Protein AF-A0A238Y4I7-F1 (afdb_monomer)

Secondary structure (DSSP, 8-state):
------PPPHHHHHHHHHHHHHHHHHHHHHHHHHHHHHHHHHHHHHHHHHHHHHHHHHHTTPPPBSSTTSTTB----S-SSSTT--EEEEEETTTEEEEEE-SS-TTTTTT-EEEEEE-TTS-EEEEEES--GGGS-GGG-

Mean predicted aligned error: 7.33 Å

Nearest PDB structures (foldseek):
  8tum-assembly1_e  TM=6.462E-01  e=1.215E-05  Pseudomonas aeruginosa PAO1
  6bbk-assembly1_A  TM=7.641E-01  e=7.584E-05  Pseudomonas aeruginosa
  8v7p-assembly1_A  TM=7.921E-01  e=5.687E-04  Pseudomonas aeruginosa
  6jqv-assembly1_A  TM=4.840E-01  e=3.520E+00  Arabidopsis thaliana

pLDDT: mean 87.77, std 10.64, range [49.66, 95.81]

InterPro doma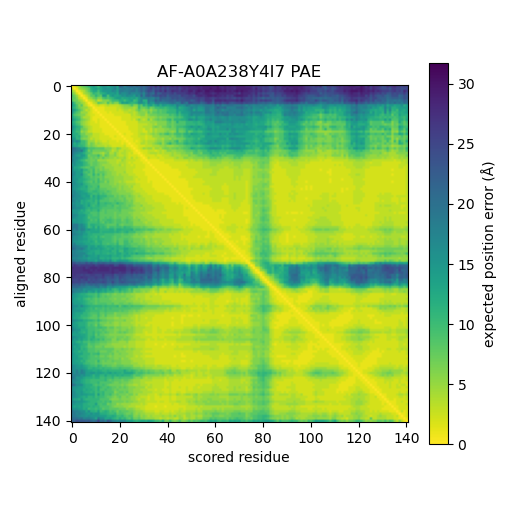ins:
  IPR001082 Fimbrial protein pilin [PF00114] (36-140)
  IPR012902 Prokaryotic N-terminal methylation site [PF07963] (3-27)
  IPR012902 Prokaryotic N-terminal methylation site [TIGR02532] (5-27)
  IPR045584 Pilin-like [SSF54523] (8-140)

Structure (mmCIF, N/CA/C/O backbone):
data_AF-A0A238Y4I7-F1
#
_entry.id   AF-A0A238Y4I7-F1
#
loop_
_atom_site.group_PDB
_atom_site.id
_atom_site.type_symbol
_atom_site.label_atom_id
_atom_site.label_alt_id
_atom_site.label_comp_id
_atom_site.label_asym_id
_atom_site.label_entity_id
_atom_site.label_seq_id
_atom_site.pdbx_PDB_ins_code
_atom_site.Cartn_x
_atom_site.Cartn_y
_atom_site.Cartn_z
_atom_site.occupancy
_atom_site.B_iso_or_equiv
_atom_site.auth_seq_id
_atom_site.auth_comp_id
_atom_site.auth_asym_id
_atom_site.auth_atom_id
_atom_site.pdbx_PDB_model_num
ATOM 1 N N . MET A 1 1 ? 29.068 38.374 -40.631 1.00 53.75 1 MET A N 1
ATOM 2 C CA . MET A 1 1 ? 29.728 37.108 -40.244 1.00 53.75 1 MET A CA 1
ATOM 3 C C . MET A 1 1 ? 28.682 36.003 -40.266 1.00 53.75 1 MET A C 1
ATOM 5 O O . MET A 1 1 ? 27.806 36.005 -39.411 1.00 53.75 1 MET A O 1
ATOM 9 N N . GLN A 1 2 ? 28.697 35.129 -41.277 1.00 63.28 2 GLN A N 1
ATOM 10 C CA . GLN A 1 2 ? 27.820 33.952 -41.301 1.00 63.28 2 GLN A CA 1
ATOM 11 C C . GLN A 1 2 ? 28.376 32.914 -40.321 1.00 63.28 2 GLN A C 1
ATOM 13 O O . GLN A 1 2 ? 29.525 32.498 -40.453 1.00 63.28 2 GLN A O 1
ATOM 18 N N . LYS A 1 3 ? 27.582 32.520 -39.321 1.00 66.38 3 LYS A N 1
ATOM 19 C CA . LYS A 1 3 ? 27.901 31.362 -38.482 1.00 66.38 3 LYS A CA 1
ATOM 20 C C . LYS A 1 3 ? 27.763 30.112 -39.348 1.00 66.38 3 LYS A C 1
ATOM 22 O O . LYS A 1 3 ? 26.664 29.808 -39.803 1.00 66.38 3 LYS A O 1
ATOM 27 N N . VAL A 1 4 ? 28.867 29.411 -39.580 1.00 69.31 4 VAL A N 1
ATOM 28 C CA . VAL A 1 4 ? 28.846 28.074 -40.178 1.00 69.31 4 VAL A CA 1
ATOM 29 C C . VAL A 1 4 ? 28.210 27.143 -39.145 1.00 69.31 4 VAL A C 1
ATOM 31 O O . VAL A 1 4 ? 28.760 26.950 -38.062 1.00 69.31 4 VAL A O 1
ATOM 34 N N . GLN A 1 5 ? 27.013 26.628 -39.428 1.00 71.50 5 GLN A N 1
ATOM 35 C CA . GLN A 1 5 ? 26.409 25.579 -38.611 1.00 71.50 5 GLN A CA 1
ATOM 36 C C . GLN A 1 5 ? 27.129 24.268 -38.925 1.00 71.50 5 GLN A C 1
ATOM 38 O O . GLN A 1 5 ? 26.966 23.709 -40.007 1.00 71.50 5 GLN A O 1
ATOM 43 N N . HIS A 1 6 ? 27.944 23.792 -37.984 1.00 74.81 6 HIS A N 1
ATOM 44 C CA . HIS A 1 6 ? 28.460 22.430 -38.024 1.00 74.81 6 HIS A CA 1
ATOM 45 C C . HIS A 1 6 ? 27.288 21.475 -37.787 1.00 74.81 6 HIS A C 1
ATOM 47 O O . HIS A 1 6 ? 26.736 21.414 -36.689 1.00 74.81 6 HIS A O 1
ATOM 53 N N . GLY A 1 7 ? 26.862 20.794 -38.850 1.00 76.75 7 GLY A N 1
ATOM 54 C CA . GLY A 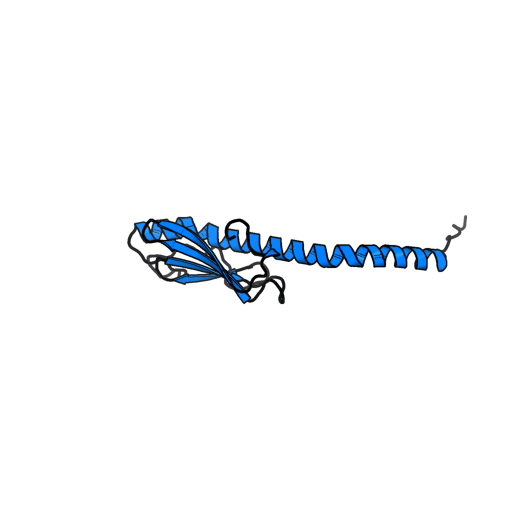1 7 ? 25.881 19.721 -38.762 1.00 76.75 7 GLY A CA 1
ATOM 55 C C . GLY A 1 7 ? 26.483 18.497 -38.078 1.00 76.75 7 GLY A C 1
ATOM 56 O O . GLY A 1 7 ? 27.667 18.208 -38.239 1.00 76.75 7 GLY A O 1
ATOM 57 N N . PHE A 1 8 ? 25.653 17.791 -37.319 1.00 82.19 8 PHE A N 1
ATOM 58 C CA . PHE A 1 8 ? 26.005 16.517 -36.705 1.00 82.19 8 PHE A CA 1
ATOM 59 C C . PHE A 1 8 ? 26.085 15.421 -37.778 1.00 82.19 8 PHE A C 1
ATOM 61 O O . PHE A 1 8 ? 25.223 15.371 -38.661 1.00 82.19 8 PHE A O 1
ATOM 68 N N . THR A 1 9 ? 27.101 14.555 -37.746 1.00 91.50 9 THR A N 1
ATOM 69 C CA . THR A 1 9 ? 27.225 13.486 -38.748 1.00 91.50 9 THR A CA 1
ATOM 70 C C . THR A 1 9 ? 26.303 12.311 -38.419 1.00 91.50 9 THR A C 1
ATOM 72 O O . THR A 1 9 ? 26.009 12.012 -37.262 1.00 91.50 9 THR A O 1
ATOM 75 N N . VAL A 1 10 ? 25.852 11.592 -39.451 1.00 90.38 10 VAL A N 1
ATOM 76 C CA . VAL A 1 10 ? 24.994 10.407 -39.267 1.00 90.38 10 VAL A CA 1
ATOM 77 C C . VAL A 1 10 ? 25.713 9.322 -38.457 1.00 90.38 10 VAL A C 1
ATOM 79 O O . VAL A 1 10 ? 25.081 8.645 -37.653 1.00 90.38 10 VAL A O 1
ATOM 82 N N . ILE A 1 11 ? 27.034 9.179 -38.612 1.00 93.50 11 ILE A N 1
ATOM 83 C CA . ILE A 1 11 ? 27.806 8.186 -37.854 1.00 93.50 11 ILE A CA 1
ATOM 84 C C . ILE A 1 11 ? 27.890 8.529 -36.363 1.00 93.50 11 ILE A C 1
ATOM 86 O O . ILE A 1 11 ? 27.757 7.634 -35.529 1.00 93.50 11 ILE A O 1
ATOM 90 N N . GLU A 1 12 ? 28.025 9.811 -36.014 1.00 91.50 12 GLU A N 1
ATOM 91 C CA . GLU A 1 12 ? 27.974 10.247 -34.617 1.00 91.50 12 GLU A CA 1
ATOM 92 C C . GLU A 1 12 ? 26.583 9.998 -34.019 1.00 91.50 12 GLU A C 1
ATOM 94 O O . GLU A 1 12 ? 26.469 9.552 -32.878 1.00 91.50 12 GLU A O 1
ATOM 99 N N . LEU A 1 13 ? 25.516 10.194 -34.802 1.00 91.00 13 LEU A N 1
ATOM 100 C CA . LEU A 1 13 ? 24.149 9.925 -34.350 1.00 91.00 13 LEU A CA 1
ATOM 101 C C . LEU A 1 13 ? 23.913 8.443 -34.081 1.00 91.00 13 LEU A C 1
ATOM 103 O O . LEU A 1 13 ? 23.331 8.092 -33.058 1.00 91.00 13 LEU A O 1
ATOM 107 N N . LEU A 1 14 ? 24.407 7.569 -34.953 1.00 93.06 14 LEU A N 1
ATOM 108 C CA . LEU A 1 14 ? 24.267 6.126 -34.783 1.00 93.06 14 LEU A CA 1
ATOM 109 C C . LEU A 1 14 ? 25.045 5.603 -33.569 1.00 93.06 14 LEU A C 1
ATOM 111 O O . LEU A 1 14 ? 24.521 4.770 -32.829 1.00 93.06 14 LEU A O 1
ATOM 115 N N . ALA A 1 15 ? 26.254 6.115 -33.319 1.00 93.94 15 ALA A N 1
ATOM 116 C CA . ALA A 1 15 ? 27.026 5.744 -32.133 1.00 93.94 15 ALA A CA 1
ATOM 117 C C . ALA A 1 15 ? 26.326 6.183 -30.833 1.00 93.94 15 ALA A C 1
ATOM 119 O O . ALA A 1 15 ? 26.245 5.402 -29.883 1.00 93.94 15 ALA A O 1
ATOM 120 N N . ILE A 1 16 ? 25.757 7.395 -30.801 1.00 95.56 16 ILE A N 1
ATOM 121 C CA . ILE A 1 16 ? 24.979 7.871 -29.647 1.00 95.56 16 ILE A CA 1
ATOM 122 C C . ILE A 1 16 ? 23.734 7.010 -29.434 1.00 95.56 16 ILE A C 1
ATOM 124 O O . ILE A 1 16 ? 23.472 6.601 -28.305 1.00 95.56 16 ILE A O 1
ATOM 128 N N . LEU A 1 17 ? 22.987 6.692 -30.495 1.00 94.06 17 LEU A N 1
ATOM 129 C CA . LEU A 1 17 ? 21.792 5.853 -30.390 1.00 94.06 17 LEU A CA 1
ATOM 130 C C . LEU A 1 17 ? 22.112 4.456 -29.850 1.00 94.06 17 LEU A C 1
ATOM 132 O O . LEU A 1 17 ? 21.347 3.933 -29.043 1.00 94.06 17 LEU A O 1
ATOM 136 N N . ALA A 1 18 ? 23.251 3.874 -30.231 1.00 95.00 18 ALA A N 1
ATOM 137 C CA . ALA A 1 18 ? 23.690 2.586 -29.701 1.00 95.00 18 ALA A CA 1
ATOM 138 C C . ALA A 1 18 ? 23.962 2.647 -28.186 1.00 95.00 18 ALA A C 1
ATOM 140 O O . ALA A 1 18 ? 23.512 1.776 -27.441 1.00 95.00 18 ALA A O 1
ATOM 141 N N . ILE A 1 19 ? 24.648 3.695 -27.716 1.00 95.62 19 ILE A N 1
ATOM 142 C CA . ILE A 1 19 ? 24.939 3.881 -26.287 1.00 95.62 19 ILE A CA 1
ATOM 143 C C . ILE A 1 19 ? 23.649 4.152 -25.503 1.00 95.62 19 ILE A C 1
ATOM 145 O O . ILE A 1 19 ? 23.414 3.523 -24.472 1.00 95.62 19 ILE A O 1
ATOM 149 N N . VAL A 1 20 ? 22.787 5.046 -25.999 1.00 94.69 20 VAL A N 1
ATOM 150 C CA . VAL A 1 20 ? 21.491 5.350 -25.372 1.00 94.69 20 VAL A CA 1
ATOM 151 C C . VAL A 1 20 ? 20.612 4.100 -25.313 1.00 94.69 20 VAL A C 1
ATOM 153 O O . VAL A 1 20 ? 20.003 3.849 -24.278 1.00 94.69 20 VAL A O 1
ATOM 156 N N . GLY A 1 21 ? 20.591 3.282 -26.369 1.00 93.06 21 GLY A N 1
ATOM 157 C CA . GLY A 1 21 ? 19.858 2.016 -26.394 1.00 93.06 21 GLY A CA 1
ATOM 158 C C . GLY A 1 21 ? 20.336 1.025 -25.329 1.00 93.06 21 GLY A C 1
ATOM 159 O O . GLY A 1 21 ? 19.513 0.432 -24.633 1.00 93.06 21 GLY A O 1
ATOM 160 N N . LEU A 1 22 ? 21.654 0.889 -25.144 1.00 92.94 22 LEU A N 1
ATOM 161 C CA . LEU A 1 22 ? 22.229 0.019 -24.113 1.00 92.94 22 LEU A CA 1
ATOM 162 C C . LEU A 1 22 ? 21.903 0.512 -22.696 1.00 92.94 22 LEU A C 1
ATOM 164 O O . LEU A 1 22 ? 21.532 -0.288 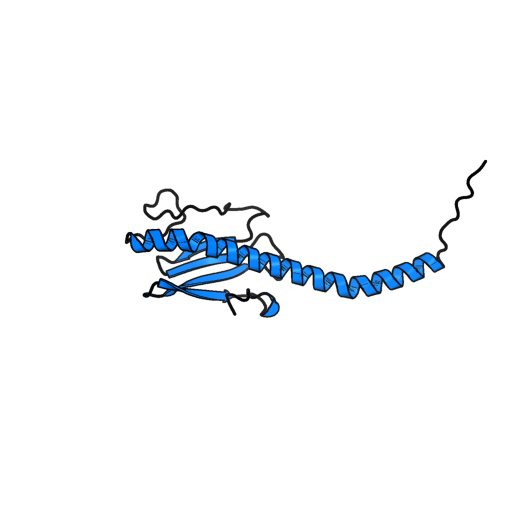-21.839 1.00 92.94 22 LEU A O 1
ATOM 168 N N . LEU A 1 23 ? 21.998 1.821 -22.448 1.00 93.25 23 LEU A N 1
ATOM 169 C CA . LEU A 1 23 ? 21.641 2.406 -21.152 1.00 93.25 23 LEU A CA 1
ATOM 170 C C . LEU A 1 23 ? 20.139 2.263 -20.859 1.00 93.25 23 LEU A C 1
ATOM 172 O O . LEU A 1 23 ? 19.759 1.888 -19.750 1.00 93.25 23 LEU A O 1
ATOM 176 N N . ALA A 1 24 ? 19.285 2.512 -21.855 1.00 90.38 24 ALA A N 1
ATOM 177 C CA . ALA A 1 24 ? 17.834 2.411 -21.726 1.00 90.38 24 ALA A CA 1
ATOM 178 C C . ALA A 1 24 ? 17.380 0.994 -21.340 1.00 90.38 24 ALA A C 1
ATOM 180 O O . ALA A 1 24 ? 16.473 0.850 -20.521 1.00 90.38 24 ALA A O 1
ATOM 181 N N . ALA A 1 25 ? 18.048 -0.042 -21.859 1.00 88.62 25 ALA A N 1
ATOM 182 C CA . ALA A 1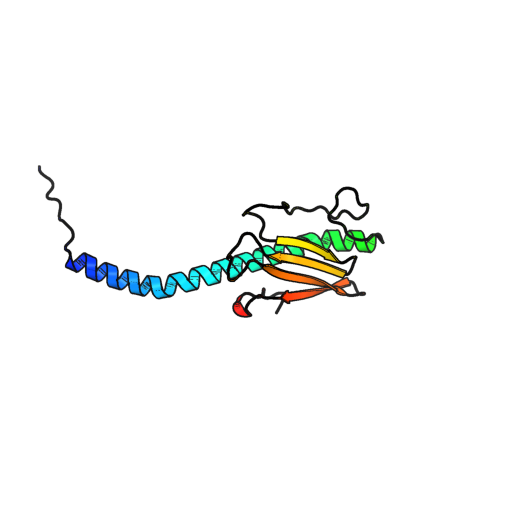 25 ? 17.738 -1.436 -21.541 1.00 88.62 25 ALA A CA 1
ATOM 183 C C . ALA A 1 25 ? 17.891 -1.778 -20.046 1.00 88.62 25 ALA A C 1
ATOM 185 O O . ALA A 1 25 ? 17.189 -2.655 -19.551 1.00 88.62 25 ALA A O 1
ATOM 186 N N . VAL A 1 26 ? 18.776 -1.086 -19.321 1.00 87.62 26 VAL A N 1
ATOM 187 C CA . VAL A 1 26 ? 18.988 -1.294 -17.877 1.00 87.62 26 VAL A CA 1
ATOM 188 C C . VAL A 1 26 ? 18.137 -0.337 -17.044 1.00 87.62 26 VAL A C 1
ATOM 190 O O . VAL A 1 26 ? 17.560 -0.733 -16.033 1.00 87.62 26 VAL A O 1
ATOM 193 N N 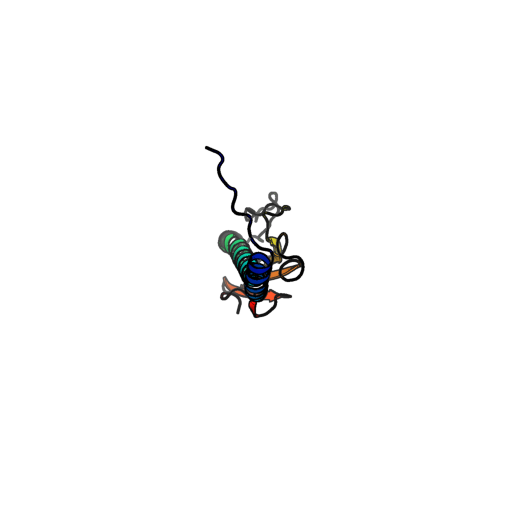. ILE A 1 27 ? 18.045 0.926 -17.466 1.00 87.25 27 ILE A N 1
ATOM 194 C CA . ILE A 1 27 ? 17.383 1.980 -16.688 1.00 87.25 27 ILE A CA 1
ATOM 195 C C . ILE A 1 27 ? 15.865 1.788 -16.667 1.00 87.25 27 ILE A C 1
ATOM 197 O O . ILE A 1 27 ? 15.260 1.912 -15.606 1.00 87.25 27 ILE A O 1
ATOM 201 N N . ILE A 1 28 ? 15.243 1.458 -17.805 1.00 87.12 28 ILE A N 1
ATOM 202 C CA . ILE A 1 28 ? 13.778 1.382 -17.905 1.00 87.12 28 ILE A CA 1
ATOM 203 C C . ILE A 1 28 ? 13.191 0.328 -16.947 1.00 87.12 28 ILE A C 1
ATOM 205 O O . ILE A 1 28 ? 12.296 0.685 -16.178 1.00 87.12 28 ILE A O 1
ATOM 209 N N . PRO A 1 29 ? 13.685 -0.929 -16.907 1.00 86.25 29 PRO A N 1
ATOM 210 C CA . PRO A 1 29 ? 13.165 -1.921 -15.965 1.00 86.25 29 PRO A CA 1
ATOM 211 C C . PRO A 1 29 ? 13.361 -1.511 -14.500 1.00 86.25 29 PRO A C 1
ATOM 213 O O . PRO A 1 29 ? 12.450 -1.659 -13.689 1.00 86.25 29 PRO A O 1
ATOM 216 N N . ALA A 1 30 ? 14.524 -0.940 -14.167 1.00 87.31 30 ALA A N 1
ATOM 217 C CA . ALA A 1 30 ? 14.838 -0.528 -12.802 1.00 87.31 30 ALA A CA 1
ATOM 218 C C . ALA A 1 30 ? 13.961 0.640 -12.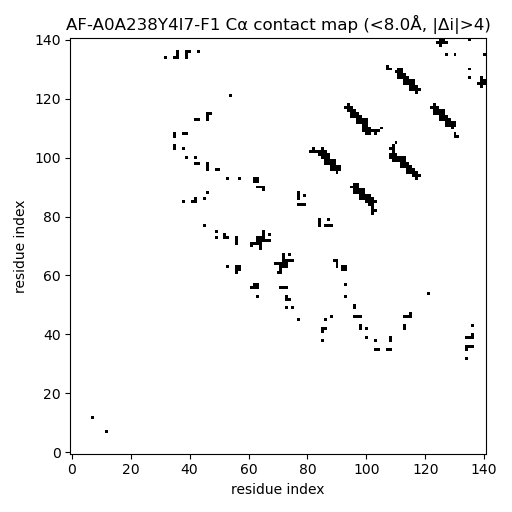318 1.00 87.31 30 ALA A C 1
ATOM 220 O O . ALA A 1 30 ? 13.544 0.658 -11.161 1.00 87.31 30 ALA A O 1
ATOM 221 N N . SER A 1 31 ? 13.655 1.608 -13.191 1.00 87.25 31 SER A N 1
ATOM 222 C CA . SER A 1 31 ? 12.769 2.726 -12.848 1.00 87.25 31 SER A CA 1
ATOM 223 C C . SER A 1 31 ? 11.343 2.261 -12.556 1.00 87.25 31 SER A C 1
ATOM 225 O O . SER A 1 31 ? 10.752 2.740 -11.593 1.00 87.25 31 SER A O 1
ATOM 227 N N . ILE A 1 32 ? 10.815 1.300 -13.322 1.00 89.94 32 ILE A N 1
ATOM 228 C CA . ILE A 1 32 ? 9.486 0.720 -13.070 1.00 89.94 32 ILE A CA 1
ATOM 229 C C . ILE A 1 32 ? 9.464 0.021 -11.707 1.00 89.94 32 ILE A C 1
ATOM 231 O O . ILE A 1 32 ? 8.580 0.290 -10.896 1.00 89.94 32 ILE A O 1
ATOM 235 N N . ASP A 1 33 ? 10.463 -0.818 -11.421 1.00 92.12 33 ASP A N 1
ATOM 236 C CA . ASP A 1 33 ? 10.543 -1.545 -10.151 1.00 92.12 33 ASP A CA 1
ATOM 237 C C . ASP A 1 33 ? 10.622 -0.598 -8.942 1.00 92.12 33 ASP A C 1
ATOM 239 O O . ASP A 1 33 ? 9.933 -0.805 -7.940 1.00 92.12 33 ASP A O 1
ATOM 243 N N . ALA A 1 34 ? 11.409 0.478 -9.044 1.00 91.06 34 ALA A N 1
ATOM 244 C CA . ALA A 1 34 ? 11.505 1.494 -7.999 1.00 91.06 34 ALA A CA 1
ATOM 245 C C . ALA A 1 34 ? 10.185 2.261 -7.803 1.00 91.06 34 ALA A C 1
ATOM 247 O O . ALA A 1 34 ? 9.795 2.536 -6.666 1.00 91.06 34 ALA A O 1
ATOM 248 N N . THR A 1 35 ? 9.476 2.584 -8.889 1.00 91.81 35 THR A N 1
ATOM 249 C CA . THR A 1 35 ? 8.161 3.233 -8.819 1.00 91.81 35 THR A CA 1
ATOM 250 C C . THR A 1 35 ? 7.133 2.334 -8.140 1.00 91.81 35 THR A C 1
ATOM 252 O O . THR A 1 35 ? 6.444 2.803 -7.237 1.00 91.81 35 THR A O 1
ATOM 255 N N . VAL A 1 36 ? 7.064 1.050 -8.503 1.00 93.75 36 VAL A N 1
ATOM 256 C CA . VAL A 1 36 ? 6.143 0.092 -7.870 1.00 93.75 36 VAL A CA 1
ATOM 257 C C . VAL A 1 36 ? 6.460 -0.058 -6.385 1.00 93.75 36 VAL A C 1
ATOM 259 O O . VAL A 1 36 ? 5.558 0.052 -5.560 1.00 93.75 36 VAL A O 1
ATOM 262 N N . LYS A 1 37 ? 7.738 -0.199 -6.010 1.00 93.12 37 LYS A N 1
ATOM 263 C CA . LYS A 1 37 ? 8.134 -0.264 -4.594 1.00 93.12 37 LYS A CA 1
ATOM 264 C C . LYS A 1 37 ? 7.718 0.995 -3.826 1.00 93.12 37 LYS A C 1
ATOM 266 O O . LYS A 1 37 ? 7.135 0.898 -2.751 1.00 93.12 37 LYS A O 1
ATOM 271 N N . SER A 1 38 ? 7.923 2.177 -4.411 1.00 91.62 38 SER A N 1
ATOM 272 C CA . SER A 1 38 ? 7.471 3.437 -3.812 1.00 91.62 38 SER A CA 1
ATOM 273 C C . SER A 1 38 ? 5.946 3.520 -3.672 1.00 91.62 38 SER A C 1
ATOM 275 O O . SER A 1 38 ? 5.465 4.128 -2.713 1.00 91.62 38 SER A O 1
ATOM 277 N N . GLN A 1 39 ? 5.181 2.963 -4.616 1.00 91.88 39 GLN A N 1
ATOM 278 C CA . GLN A 1 39 ? 3.718 2.904 -4.542 1.00 91.88 39 GLN A CA 1
ATOM 279 C C . GLN A 1 39 ? 3.269 1.979 -3.407 1.00 91.88 39 GLN A C 1
ATOM 281 O O . GLN A 1 39 ? 2.422 2.372 -2.605 1.00 91.88 39 GLN A O 1
ATOM 286 N N . THR A 1 40 ? 3.888 0.806 -3.275 1.00 93.69 40 THR A N 1
ATOM 287 C CA . THR A 1 40 ? 3.624 -0.131 -2.179 1.00 93.69 40 THR A CA 1
ATOM 288 C C . THR A 1 40 ? 3.964 0.463 -0.811 1.00 93.69 40 THR A C 1
ATOM 290 O O . THR A 1 40 ? 3.157 0.369 0.114 1.00 93.69 40 THR A O 1
ATOM 293 N N . ASP A 1 41 ? 5.093 1.161 -0.678 1.00 92.19 41 ASP A N 1
ATOM 294 C CA . ASP A 1 41 ? 5.459 1.843 0.569 1.00 92.19 41 ASP A CA 1
ATOM 295 C C . ASP A 1 41 ? 4.476 2.968 0.921 1.00 92.19 41 ASP A C 1
ATOM 297 O O . ASP A 1 41 ? 4.146 3.179 2.092 1.00 92.19 41 ASP A O 1
ATOM 301 N N . LYS A 1 42 ? 3.989 3.706 -0.086 1.00 90.69 42 LYS A N 1
ATOM 302 C CA . LYS A 1 42 ? 2.951 4.727 0.105 1.00 90.69 42 LYS A CA 1
ATOM 303 C C . LYS A 1 42 ? 1.645 4.084 0.578 1.00 90.69 42 LYS A C 1
ATOM 305 O O . LYS A 1 42 ? 1.084 4.540 1.570 1.00 90.69 42 LYS A O 1
ATOM 310 N N . ALA A 1 43 ? 1.220 2.996 -0.061 1.00 91.25 43 ALA A N 1
ATOM 311 C CA . ALA A 1 43 ? 0.028 2.248 0.322 1.00 91.25 43 ALA A CA 1
ATOM 312 C C . ALA A 1 43 ? 0.116 1.720 1.761 1.00 91.25 43 ALA A C 1
ATOM 314 O O . ALA A 1 43 ? -0.800 1.916 2.557 1.00 91.25 43 ALA A O 1
ATOM 315 N N . TYR A 1 44 ? 1.253 1.138 2.147 1.00 92.19 44 TYR A N 1
ATOM 316 C CA . TYR A 1 44 ? 1.485 0.700 3.523 1.00 92.19 44 TYR A CA 1
ATOM 317 C C . TYR A 1 44 ? 1.382 1.855 4.536 1.00 92.19 44 TYR A C 1
ATOM 319 O O . TYR A 1 44 ? 0.776 1.702 5.603 1.00 92.19 44 TYR A O 1
ATOM 327 N N . LYS A 1 45 ? 1.934 3.032 4.210 1.00 90.31 45 LYS A N 1
ATOM 328 C CA . LYS A 1 45 ? 1.835 4.229 5.064 1.00 90.31 45 LYS A CA 1
ATOM 329 C C . LYS A 1 45 ? 0.400 4.723 5.206 1.00 90.31 45 LYS A C 1
ATOM 331 O O . LYS A 1 45 ? 0.016 5.092 6.312 1.00 90.31 45 LYS A O 1
ATOM 336 N N . GLU A 1 46 ? -0.386 4.703 4.132 1.00 88.00 46 GLU A N 1
ATOM 337 C CA . GLU A 1 46 ? -1.804 5.080 4.168 1.00 88.00 46 GLU A CA 1
ATOM 338 C C . GLU A 1 46 ? -2.611 4.158 5.093 1.00 88.00 46 GLU A C 1
ATOM 340 O O . GLU A 1 46 ? -3.351 4.645 5.947 1.00 88.00 46 GLU A O 1
ATOM 345 N N . VAL A 1 47 ? -2.404 2.839 5.014 1.00 89.38 47 VAL A N 1
ATOM 346 C CA . VAL A 1 47 ? -3.063 1.883 5.925 1.00 89.38 47 VAL A CA 1
ATOM 347 C C . VAL A 1 47 ? -2.598 2.086 7.368 1.00 89.38 47 VAL A C 1
ATOM 349 O O . VAL A 1 47 ? -3.406 2.105 8.296 1.00 89.38 47 VAL A O 1
ATOM 352 N N . THR A 1 48 ? -1.295 2.282 7.574 1.00 90.94 48 THR A N 1
ATOM 353 C CA . THR A 1 48 ? -0.722 2.465 8.915 1.00 90.94 48 THR A CA 1
ATOM 354 C C . THR A 1 48 ? -1.177 3.770 9.569 1.00 90.94 48 THR A C 1
ATOM 356 O O . THR A 1 48 ? -1.298 3.824 10.791 1.00 90.94 48 THR A O 1
ATOM 359 N N . ALA A 1 49 ? -1.483 4.809 8.788 1.00 89.44 49 ALA A N 1
ATOM 360 C CA . ALA A 1 49 ? -1.994 6.074 9.312 1.00 89.44 49 ALA A CA 1
ATOM 361 C C . ALA A 1 49 ? -3.341 5.913 10.042 1.00 89.44 49 ALA A C 1
ATOM 363 O O . ALA A 1 49 ? -3.591 6.610 11.024 1.00 89.44 49 ALA A O 1
ATOM 364 N N . LEU A 1 50 ? -4.177 4.955 9.623 1.00 89.75 50 LEU A N 1
ATOM 365 C CA . LEU A 1 50 ? -5.479 4.680 10.243 1.00 89.75 50 LEU A CA 1
ATOM 366 C C . LEU A 1 50 ? -5.381 3.880 11.546 1.00 89.75 50 LEU A C 1
ATOM 368 O O . LEU A 1 50 ? -6.317 3.881 12.342 1.00 89.75 50 LEU A O 1
ATOM 372 N N . LYS A 1 51 ? -4.244 3.224 11.800 1.00 90.81 51 LYS A N 1
ATOM 373 C CA . LYS A 1 51 ? -4.050 2.334 12.951 1.00 90.81 51 LYS A CA 1
ATOM 374 C C . LYS A 1 51 ? -4.334 3.014 14.292 1.00 90.81 51 LYS A C 1
ATOM 376 O O . LYS A 1 51 ? -4.936 2.403 15.166 1.00 90.81 51 LYS A O 1
ATOM 381 N N . ALA A 1 52 ? -3.911 4.267 14.467 1.00 91.62 52 ALA A N 1
ATOM 382 C CA . ALA A 1 52 ? -4.096 4.982 15.730 1.00 91.62 52 ALA A CA 1
ATOM 383 C C . ALA A 1 52 ? -5.577 5.280 16.018 1.00 91.62 52 ALA A C 1
ATOM 385 O O . ALA A 1 52 ? -6.046 5.034 17.127 1.00 91.62 52 ALA A O 1
ATOM 386 N N . ALA A 1 53 ? -6.312 5.766 15.014 1.00 91.94 53 ALA A N 1
ATOM 387 C CA . ALA A 1 53 ? -7.743 6.029 15.137 1.00 91.94 53 ALA A CA 1
ATOM 388 C C . ALA A 1 53 ? -8.534 4.723 15.317 1.00 91.94 53 ALA A C 1
ATOM 390 O O . ALA A 1 53 ? -9.394 4.641 16.185 1.00 91.94 53 ALA A O 1
ATOM 391 N N . PHE A 1 54 ? -8.160 3.672 14.581 1.00 93.75 54 PHE A N 1
ATOM 392 C CA . PHE A 1 54 ? -8.722 2.334 14.743 1.00 93.75 54 PHE A CA 1
ATOM 393 C C . PHE A 1 54 ? -8.571 1.813 16.179 1.00 93.75 54 PHE A C 1
ATOM 395 O O . PHE A 1 54 ? -9.546 1.363 16.774 1.00 93.75 54 PHE A O 1
ATOM 402 N N . GLU A 1 55 ? -7.373 1.901 16.766 1.00 93.44 55 GLU A N 1
ATOM 403 C CA . GLU A 1 55 ? -7.148 1.488 18.158 1.00 93.44 55 GLU A CA 1
ATOM 404 C C . GLU A 1 55 ? -7.956 2.316 19.156 1.00 93.44 55 GLU A C 1
ATOM 406 O O . GLU A 1 55 ? -8.499 1.756 20.106 1.00 93.44 55 GLU A O 1
ATOM 411 N N . ALA A 1 56 ? -8.054 3.633 18.960 1.00 93.00 56 ALA A N 1
ATOM 412 C CA . ALA A 1 56 ? -8.854 4.488 19.832 1.00 93.00 56 ALA A CA 1
ATOM 413 C C . ALA A 1 56 ? -10.323 4.032 19.853 1.00 93.00 56 ALA A C 1
ATOM 415 O O . ALA A 1 56 ? -10.863 3.758 20.922 1.00 93.00 56 ALA A O 1
ATOM 416 N N . THR A 1 57 ? -10.921 3.825 18.678 1.00 94.00 57 THR A N 1
ATOM 417 C CA . THR A 1 57 ? -12.313 3.375 18.540 1.00 94.00 57 THR A CA 1
ATOM 418 C C . THR A 1 57 ? -12.549 1.983 19.130 1.00 94.00 57 THR A C 1
ATOM 420 O O . THR A 1 57 ? -13.535 1.769 19.837 1.00 94.00 57 THR A O 1
ATOM 423 N N . VAL A 1 58 ? -11.630 1.034 18.914 1.00 94.31 58 VAL A N 1
ATOM 424 C CA . VAL A 1 58 ? -11.739 -0.307 19.517 1.00 94.31 58 VAL A CA 1
ATOM 425 C C . VAL A 1 58 ? -11.663 -0.237 21.046 1.00 94.31 58 VAL A C 1
ATOM 427 O O . VAL A 1 58 ? -12.418 -0.929 21.728 1.00 94.31 58 VAL A O 1
ATOM 430 N N . ASN A 1 59 ? -10.798 0.616 21.602 1.00 93.31 59 ASN A N 1
ATOM 431 C CA . ASN A 1 59 ? -10.671 0.793 23.054 1.00 93.31 59 ASN A CA 1
ATOM 432 C C . ASN A 1 59 ? -11.899 1.465 23.689 1.00 93.31 59 ASN A C 1
ATOM 434 O O . ASN A 1 59 ? -12.179 1.240 24.865 1.00 93.31 59 ASN A O 1
ATOM 438 N N . GLU A 1 60 ? -12.662 2.236 22.916 1.00 93.81 60 GLU A N 1
ATOM 439 C CA . GLU A 1 60 ? -13.959 2.792 23.318 1.00 93.81 60 GLU A CA 1
ATOM 440 C C . GLU A 1 60 ? -15.106 1.765 23.237 1.00 93.81 60 GLU A C 1
ATOM 442 O O . GLU A 1 60 ? -16.248 2.071 23.583 1.00 93.81 60 GLU A O 1
ATOM 447 N N . GLY A 1 61 ? -14.819 0.528 22.814 1.00 92.75 61 GLY A N 1
ATOM 448 C CA . GLY A 1 61 ? -15.810 -0.538 22.663 1.00 92.75 61 GLY A CA 1
ATOM 449 C C . GLY A 1 61 ? -16.671 -0.399 21.407 1.00 92.75 61 GLY A C 1
ATOM 450 O O . GLY A 1 61 ? -17.740 -1.003 21.325 1.00 92.75 61 GLY A O 1
ATOM 451 N N . GLN A 1 62 ? -16.225 0.400 20.439 1.00 93.62 62 GLN A N 1
ATOM 452 C CA . GLN A 1 62 ? -16.913 0.625 19.175 1.00 93.62 62 GLN A CA 1
ATOM 453 C C . GLN A 1 62 ? -16.266 -0.173 18.038 1.00 93.62 62 GLN A C 1
ATOM 455 O O . GLN A 1 62 ? -15.118 -0.612 18.119 1.00 93.62 62 GLN A O 1
ATOM 460 N N . ILE A 1 63 ? -17.021 -0.351 16.953 1.00 93.88 63 ILE A N 1
ATOM 461 C CA . ILE A 1 63 ? -16.522 -0.959 15.719 1.00 93.88 63 ILE A CA 1
ATOM 462 C C . ILE A 1 63 ? -16.030 0.171 14.803 1.00 93.88 63 ILE A C 1
ATOM 464 O O . ILE A 1 63 ? -16.837 1.038 14.460 1.00 93.88 63 ILE A O 1
ATOM 468 N N . PRO A 1 64 ? -14.744 0.175 14.405 1.00 93.62 64 PRO A N 1
ATOM 469 C CA . PRO A 1 64 ? -14.211 1.127 13.439 1.00 93.62 64 PRO A CA 1
ATOM 470 C C . PRO A 1 64 ? -15.007 1.150 12.135 1.00 93.62 64 PRO A C 1
ATOM 472 O O . PRO A 1 64 ? -15.300 0.104 11.555 1.00 93.62 64 PRO A O 1
ATOM 475 N N . SER A 1 65 ? -15.311 2.352 11.656 1.00 91.44 65 SER A N 1
ATOM 476 C CA . SER A 1 65 ? -16.049 2.580 10.416 1.00 91.44 65 SER A CA 1
ATOM 477 C C . SER A 1 65 ? -15.414 3.685 9.577 1.00 91.44 65 SER A C 1
ATOM 479 O O . SER A 1 65 ? -14.781 4.612 10.088 1.00 91.44 65 SER A O 1
ATOM 481 N N . LEU A 1 66 ? -15.596 3.575 8.263 1.00 88.00 66 LEU A N 1
ATOM 482 C CA . LEU A 1 66 ? -15.236 4.603 7.286 1.00 88.00 66 LEU A CA 1
ATOM 483 C C . LEU A 1 66 ? -16.429 5.515 6.955 1.00 88.00 66 LEU A C 1
ATOM 485 O O . LEU A 1 66 ? -16.247 6.524 6.280 1.00 88.00 66 LEU A O 1
ATOM 489 N N . GLU A 1 67 ? -17.631 5.190 7.436 1.00 87.31 67 GLU A N 1
ATOM 490 C CA . GLU A 1 67 ? -18.837 5.985 7.213 1.00 87.31 67 GLU A CA 1
ATOM 491 C C . GLU A 1 67 ? -18.949 7.089 8.263 1.00 87.31 67 GLU A C 1
ATOM 493 O O . GLU A 1 67 ? -18.983 6.830 9.465 1.00 87.31 67 GLU A O 1
ATOM 498 N N . ALA A 1 68 ? -19.047 8.341 7.812 1.00 86.44 68 ALA A N 1
ATOM 499 C CA . ALA A 1 68 ? -19.064 9.508 8.698 1.00 86.44 68 ALA A CA 1
ATOM 500 C C . ALA A 1 68 ? -20.280 9.563 9.643 1.00 86.44 68 ALA A C 1
ATOM 502 O O . ALA A 1 68 ? -20.261 10.301 10.626 1.00 86.44 68 ALA A O 1
ATOM 503 N N . SER A 1 69 ? -21.348 8.820 9.340 1.00 88.56 69 SER A N 1
ATOM 504 C CA . SER A 1 69 ? -22.538 8.713 10.188 1.00 88.56 69 SER A CA 1
ATOM 505 C C . SER A 1 69 ? -22.387 7.728 11.346 1.00 88.56 69 SER A C 1
ATOM 507 O O . SER A 1 69 ? -23.217 7.749 12.256 1.00 88.56 69 SER A O 1
ATOM 509 N N . ASP A 1 70 ? -21.382 6.854 11.309 1.00 89.69 70 ASP A N 1
ATOM 510 C CA . ASP A 1 70 ? -21.231 5.796 12.298 1.00 89.69 70 ASP A CA 1
ATOM 511 C C . ASP A 1 70 ? -20.514 6.303 13.555 1.00 89.69 70 ASP A C 1
ATOM 513 O O . ASP A 1 70 ? -19.585 7.108 13.467 1.00 89.69 70 ASP A O 1
ATOM 517 N N . PRO A 1 71 ? -20.887 5.802 14.747 1.00 86.94 71 PRO A N 1
ATOM 518 C CA . PRO A 1 71 ? -20.269 6.230 16.000 1.00 86.94 71 PRO A CA 1
ATOM 519 C C . PRO A 1 71 ? -18.765 5.934 16.052 1.00 86.94 71 PRO A C 1
ATOM 521 O O . PRO A 1 71 ? -18.033 6.692 16.675 1.00 86.94 71 PRO A O 1
ATOM 524 N N . GLY A 1 72 ? -18.314 4.875 15.368 1.00 89.81 72 GLY A N 1
ATOM 525 C CA . GLY A 1 72 ? -16.910 4.477 15.275 1.00 89.81 72 GLY A CA 1
ATOM 526 C C . GLY A 1 72 ? -16.168 5.046 14.065 1.00 89.81 72 GLY A C 1
ATOM 527 O O . GLY A 1 72 ? -15.231 4.412 13.582 1.00 89.81 72 GLY A O 1
ATOM 528 N N . PHE A 1 73 ? -16.597 6.186 13.521 1.00 90.88 73 PHE A N 1
ATOM 529 C CA . PHE A 1 73 ? -15.932 6.809 12.380 1.00 90.88 73 PHE A CA 1
ATOM 530 C C . PHE A 1 73 ? -14.476 7.176 12.706 1.00 90.88 73 PHE A C 1
ATOM 532 O O . PHE A 1 73 ? -14.212 8.033 13.548 1.00 90.88 73 PHE A O 1
ATOM 539 N N . ILE A 1 74 ? -13.519 6.564 12.002 1.00 88.88 74 ILE A N 1
ATOM 540 C CA . ILE A 1 74 ? -12.082 6.756 12.274 1.00 88.88 74 ILE A CA 1
ATOM 541 C C . ILE A 1 74 ? -11.446 7.907 11.486 1.00 88.88 74 ILE A C 1
ATOM 543 O O . ILE A 1 74 ? -10.246 8.142 11.616 1.00 88.88 74 ILE A O 1
ATOM 547 N N . GLY A 1 75 ? -12.235 8.636 10.689 1.00 74.00 75 GLY A N 1
ATOM 548 C CA . GLY A 1 75 ? -11.742 9.704 9.825 1.00 74.00 75 GLY A CA 1
ATOM 549 C C . GLY A 1 75 ? -10.926 9.152 8.658 1.00 74.00 75 GLY A C 1
ATOM 550 O O . GLY A 1 75 ? -9.802 8.692 8.826 1.00 74.00 75 GLY A O 1
ATOM 551 N N . THR A 1 76 ? -11.452 9.218 7.437 1.00 65.31 76 THR A N 1
ATOM 552 C CA . THR A 1 76 ? -10.651 8.881 6.255 1.00 65.31 76 THR A CA 1
ATOM 553 C C . THR A 1 76 ? -9.895 10.113 5.764 1.00 65.31 76 THR A C 1
ATOM 555 O O . THR A 1 76 ? -10.537 11.069 5.330 1.00 65.31 76 THR A O 1
ATOM 558 N N . PRO A 1 77 ? -8.554 10.106 5.706 1.00 56.72 77 PRO A N 1
ATOM 559 C CA . PRO A 1 77 ? -7.832 11.003 4.813 1.00 56.72 77 PRO A CA 1
ATOM 560 C C . PRO A 1 77 ? -7.824 10.489 3.362 1.00 56.72 77 PRO A C 1
ATOM 562 O O . PRO A 1 77 ? -7.130 11.067 2.538 1.00 56.72 77 PRO A O 1
ATOM 565 N N . VAL A 1 78 ? -8.541 9.402 3.046 1.00 55.06 78 VAL A N 1
ATOM 566 C CA . VAL A 1 78 ? -8.440 8.684 1.768 1.00 55.06 78 VAL A CA 1
ATOM 567 C C . VAL A 1 78 ? -9.515 9.179 0.804 1.00 55.06 78 VAL A C 1
ATOM 569 O O . VAL A 1 78 ? -10.689 8.854 0.998 1.00 55.06 78 VAL A O 1
ATOM 572 N N . PRO A 1 79 ? -9.171 9.970 -0.226 1.00 53.47 79 PRO A N 1
ATOM 573 C CA . PRO A 1 79 ? -10.117 10.242 -1.285 1.00 53.47 79 PRO A CA 1
ATOM 574 C C . PRO A 1 79 ? -10.585 8.923 -1.921 1.00 53.47 79 PRO A C 1
ATOM 576 O O . PRO A 1 79 ? -9.822 8.020 -2.246 1.00 53.47 79 PRO A O 1
ATOM 579 N N . THR A 1 80 ? -11.897 8.787 -2.068 1.00 52.88 80 THR A N 1
ATOM 580 C CA . THR A 1 80 ? -12.569 7.556 -2.511 1.00 52.88 80 THR A CA 1
ATOM 581 C C . THR A 1 80 ? -12.352 7.243 -3.997 1.00 52.88 80 THR A C 1
ATOM 583 O O . THR A 1 80 ? -12.804 6.213 -4.490 1.00 52.88 80 THR A O 1
ATOM 586 N N . SER A 1 81 ? -11.658 8.120 -4.729 1.00 49.66 81 SER A N 1
ATOM 587 C CA . SER A 1 81 ? -11.256 7.940 -6.126 1.00 49.66 81 SER A CA 1
ATOM 588 C C . SER A 1 81 ? -10.196 8.975 -6.536 1.00 49.66 81 SER A C 1
ATOM 590 O O . SER A 1 81 ? -10.119 10.054 -5.948 1.00 49.66 81 SER A O 1
ATOM 592 N N . GLY A 1 82 ? -9.367 8.643 -7.532 1.00 49.94 82 GLY A N 1
ATOM 593 C CA . GLY A 1 82 ? -8.376 9.543 -8.143 1.00 49.94 82 GLY A CA 1
ATOM 594 C C . GLY A 1 82 ? -6.952 8.975 -8.165 1.00 49.94 82 GLY A C 1
ATOM 595 O O . GLY A 1 82 ? -6.602 8.164 -7.314 1.00 49.94 82 GLY A O 1
ATOM 596 N N . GLU A 1 83 ? -6.138 9.421 -9.128 1.00 51.53 83 GLU A N 1
ATOM 597 C CA . GLU A 1 83 ? -4.738 8.995 -9.357 1.00 51.53 83 GLU A CA 1
ATOM 598 C C . GLU A 1 83 ? -3.803 9.271 -8.162 1.00 51.53 83 GLU A C 1
ATOM 600 O O . GLU A 1 83 ? -2.722 8.698 -8.055 1.00 51.53 83 GLU A O 1
ATOM 605 N N . GLU A 1 84 ? -4.226 10.119 -7.221 1.00 62.19 84 GLU A N 1
ATOM 606 C CA . GLU A 1 84 ? -3.481 10.399 -5.992 1.00 62.19 84 GLU A CA 1
ATOM 607 C C . GLU A 1 84 ? -3.687 9.335 -4.899 1.00 62.19 84 GLU A C 1
ATOM 609 O O . GLU A 1 84 ? -2.861 9.247 -3.984 1.00 62.19 84 GLU A O 1
ATOM 614 N N . ASN A 1 85 ? -4.728 8.499 -5.014 1.00 76.75 85 ASN A N 1
ATOM 615 C CA . ASN A 1 85 ? -5.037 7.430 -4.064 1.00 76.75 85 ASN A CA 1
ATOM 616 C C . ASN A 1 85 ? -4.437 6.121 -4.510 1.00 76.75 85 ASN A C 1
ATOM 618 O O . ASN A 1 85 ? -4.883 5.530 -5.495 1.00 76.75 85 ASN A O 1
ATOM 622 N N . VAL A 1 86 ? -3.483 5.633 -3.724 1.00 86.44 86 VAL A N 1
ATOM 623 C CA . VAL A 1 86 ? -2.893 4.322 -3.977 1.00 86.44 86 VAL A CA 1
ATOM 624 C C . VAL A 1 86 ? -3.649 3.188 -3.292 1.00 86.44 86 VAL A C 1
ATOM 626 O O . VAL A 1 86 ? -3.362 2.025 -3.561 1.00 86.44 86 VAL A O 1
ATOM 629 N N . CYS A 1 87 ? -4.640 3.516 -2.457 1.00 88.06 87 CYS A N 1
ATOM 630 C CA . CYS A 1 87 ? -5.429 2.565 -1.688 1.00 88.06 87 CYS A CA 1
ATOM 631 C C . CYS A 1 87 ? -6.933 2.843 -1.737 1.00 88.06 87 CYS A C 1
ATOM 633 O O . CYS A 1 87 ? -7.390 3.936 -1.419 1.00 88.06 87 CYS A O 1
ATOM 635 N N . ALA A 1 88 ? -7.716 1.804 -2.015 1.00 88.88 88 ALA A N 1
ATOM 636 C CA . ALA A 1 88 ? -9.098 1.701 -1.563 1.00 88.88 88 ALA A CA 1
ATOM 637 C C . ALA A 1 88 ? -9.116 0.975 -0.213 1.00 88.88 88 ALA A C 1
ATOM 639 O O . ALA A 1 88 ? -8.805 -0.218 -0.138 1.00 88.88 88 ALA A O 1
ATOM 640 N N . ILE A 1 89 ? -9.443 1.703 0.857 1.00 89.81 89 ILE A N 1
ATOM 641 C CA . ILE A 1 89 ? -9.469 1.148 2.212 1.00 89.81 89 ILE A CA 1
ATOM 642 C C . ILE A 1 89 ? -10.791 0.431 2.482 1.00 89.81 89 ILE A C 1
ATOM 644 O O . ILE A 1 89 ? -11.864 0.906 2.122 1.00 89.81 89 ILE A O 1
ATOM 648 N N . SER A 1 90 ? -10.699 -0.701 3.169 1.00 91.00 90 SER A N 1
ATOM 649 C CA . SER A 1 90 ? -11.822 -1.426 3.757 1.00 91.00 90 SER A CA 1
ATOM 650 C C . SER A 1 90 ? -11.449 -1.921 5.153 1.00 91.00 90 SER A C 1
ATOM 652 O O . SER A 1 90 ? -10.273 -2.145 5.449 1.00 91.00 90 SER A O 1
ATOM 654 N N . LEU A 1 91 ? -12.449 -2.063 6.021 1.00 92.56 91 LEU A N 1
ATOM 655 C CA . LEU A 1 91 ? -12.283 -2.520 7.399 1.00 92.56 91 LEU A CA 1
ATOM 656 C C . LEU A 1 91 ? -13.023 -3.842 7.602 1.00 92.56 91 LEU A C 1
ATOM 658 O O . LEU A 1 91 ? -14.112 -4.033 7.062 1.00 92.56 91 LEU A O 1
ATOM 662 N N . THR A 1 92 ? -12.454 -4.717 8.427 1.00 93.06 92 THR A N 1
ATOM 663 C CA . THR A 1 92 ? -13.122 -5.932 8.908 1.00 93.06 92 THR A CA 1
ATOM 664 C C . THR A 1 92 ? -13.281 -5.835 10.416 1.00 93.06 92 THR A C 1
ATOM 666 O O . THR A 1 92 ? -12.381 -6.214 11.176 1.00 93.06 92 THR A O 1
ATOM 669 N N . GLU A 1 93 ? -14.434 -5.314 10.836 1.00 90.50 93 GLU A N 1
ATOM 670 C CA . GLU A 1 93 ? -14.795 -5.110 12.241 1.00 90.50 93 GLU A CA 1
ATOM 671 C C . GLU A 1 93 ? -13.641 -4.471 13.043 1.00 90.50 93 GLU A C 1
ATOM 673 O O . GLU A 1 93 ? -13.110 -3.428 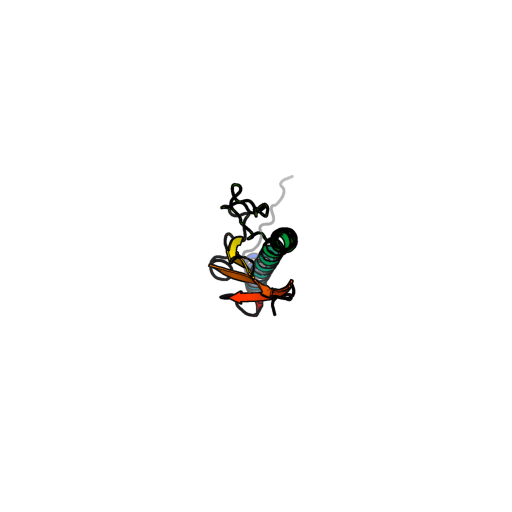12.672 1.00 90.50 93 GLU A O 1
ATOM 678 N N . THR A 1 94 ? -13.216 -5.120 14.128 1.00 91.81 94 THR A N 1
ATOM 679 C CA . THR A 1 94 ? -12.139 -4.687 15.027 1.00 91.81 94 THR A CA 1
ATOM 680 C C . THR A 1 94 ? -10.810 -5.396 14.744 1.00 91.81 94 THR A C 1
ATOM 682 O O . THR A 1 94 ? -9.880 -5.316 15.547 1.00 91.81 94 THR A O 1
ATOM 685 N N . THR A 1 95 ? -10.702 -6.100 13.611 1.00 93.81 95 THR A N 1
ATOM 686 C CA . THR A 1 95 ? -9.577 -7.009 13.342 1.00 93.81 95 THR A CA 1
ATOM 687 C C . THR A 1 95 ? -8.672 -6.568 12.209 1.00 93.81 95 THR A C 1
ATOM 689 O O . THR A 1 95 ? -7.474 -6.793 12.303 1.00 93.81 95 THR A O 1
ATOM 692 N N . THR A 1 96 ? -9.188 -5.981 11.128 1.00 94.88 96 THR A N 1
ATOM 693 C CA . THR A 1 96 ? -8.366 -5.791 9.921 1.00 94.88 96 THR A CA 1
ATOM 694 C C . THR A 1 96 ? -8.603 -4.442 9.261 1.00 94.88 96 THR A C 1
ATOM 696 O O . THR A 1 96 ? -9.746 -4.018 9.104 1.00 94.88 96 THR A O 1
ATOM 699 N N . ILE A 1 97 ? -7.516 -3.812 8.814 1.00 93.81 97 ILE A N 1
ATOM 700 C CA . ILE A 1 97 ? -7.526 -2.679 7.885 1.00 93.81 97 ILE A CA 1
ATOM 701 C C . ILE A 1 97 ? -6.889 -3.162 6.584 1.00 93.81 97 ILE A C 1
ATOM 703 O O . ILE A 1 97 ? -5.730 -3.569 6.583 1.00 93.81 97 ILE A O 1
ATOM 707 N N . THR A 1 98 ? -7.628 -3.118 5.480 1.00 93.81 98 THR A N 1
ATOM 708 C CA . THR A 1 98 ? -7.167 -3.598 4.172 1.00 93.81 98 THR A CA 1
ATOM 709 C C . THR A 1 98 ? -7.099 -2.446 3.185 1.00 93.81 98 THR A C 1
ATOM 711 O O . THR A 1 98 ? -8.100 -1.776 2.950 1.00 93.81 98 THR A O 1
ATOM 714 N N . CYS A 1 99 ? -5.945 -2.258 2.555 1.00 93.19 99 CYS A N 1
ATOM 715 C CA . CYS A 1 99 ? -5.814 -1.493 1.324 1.00 93.19 99 CYS A CA 1
ATOM 716 C C . CYS A 1 99 ? -5.868 -2.435 0.132 1.00 93.19 99 CYS A C 1
ATOM 718 O O . CYS A 1 99 ? -5.027 -3.326 0.005 1.00 93.19 99 CYS A O 1
ATOM 720 N N . LYS A 1 100 ? -6.816 -2.190 -0.770 1.00 93.44 100 LYS A N 1
ATOM 721 C CA . LYS A 1 100 ? -6.744 -2.673 -2.144 1.00 93.44 100 LYS A CA 1
ATOM 722 C C . LYS A 1 100 ? -6.014 -1.630 -2.981 1.00 93.44 100 LYS A C 1
ATOM 724 O O . LYS A 1 100 ? -6.465 -0.490 -3.074 1.00 93.44 100 LYS A O 1
ATOM 729 N N . THR A 1 101 ? -4.882 -2.004 -3.555 1.00 93.06 101 THR A N 1
ATOM 730 C CA . THR A 1 101 ? -4.007 -1.085 -4.280 1.00 93.06 101 THR A CA 1
ATOM 731 C C . THR A 1 101 ? -4.644 -0.633 -5.595 1.00 93.06 101 THR A C 1
ATOM 733 O O . THR A 1 101 ? -5.280 -1.421 -6.301 1.00 93.06 101 THR A O 1
ATOM 736 N N . GLN A 1 102 ? -4.507 0.647 -5.934 1.00 91.00 102 GLN A N 1
ATOM 737 C CA . GLN A 1 102 ? -5.075 1.250 -7.147 1.00 91.00 102 GLN A CA 1
ATOM 738 C C . GLN A 1 102 ? -4.296 2.506 -7.560 1.00 91.00 102 GLN A C 1
ATOM 740 O O . GLN A 1 102 ? -3.405 2.929 -6.842 1.00 91.00 102 GLN A O 1
ATOM 745 N N . GLY A 1 103 ? -4.602 3.115 -8.709 1.00 87.69 103 GLY A N 1
ATOM 746 C CA . GLY A 1 103 ? -4.005 4.405 -9.096 1.00 87.69 103 GLY A CA 1
ATOM 747 C C . GLY A 1 103 ? -2.491 4.384 -9.374 1.00 87.69 103 GLY A C 1
ATOM 748 O O . GLY A 1 103 ? -1.909 5.437 -9.612 1.00 87.69 103 GLY A O 1
ATOM 749 N N . GLY A 1 104 ? -1.850 3.211 -9.360 1.00 88.81 104 GLY A N 1
ATOM 750 C CA . GLY A 1 104 ? -0.439 3.015 -9.691 1.00 88.81 104 GLY A CA 1
ATOM 751 C C . GLY A 1 104 ? -0.243 2.143 -10.931 1.00 88.81 104 GLY A C 1
ATOM 752 O O . GLY A 1 104 ? -1.064 2.167 -11.852 1.00 88.81 104 GLY A O 1
ATOM 753 N N . ASP A 1 105 ? 0.849 1.373 -10.966 1.00 91.38 105 ASP A N 1
ATOM 754 C CA . ASP A 1 105 ? 1.153 0.463 -12.083 1.00 91.38 105 ASP A CA 1
ATOM 755 C C . ASP A 1 105 ? 0.037 -0.598 -12.253 1.00 91.38 105 ASP A C 1
ATOM 757 O O . ASP A 1 105 ? -0.287 -1.308 -11.295 1.00 91.38 105 ASP A O 1
ATOM 761 N N . PRO A 1 106 ? -0.578 -0.722 -13.444 1.00 90.25 106 PRO A N 1
ATOM 762 C CA . PRO A 1 106 ? -1.728 -1.599 -13.657 1.00 90.25 106 PRO A CA 1
ATOM 763 C C . PRO A 1 106 ? -1.398 -3.092 -13.589 1.00 90.25 106 PRO A C 1
ATOM 765 O O . PRO A 1 106 ? -2.285 -3.872 -13.256 1.00 90.25 106 PRO A O 1
ATOM 768 N N . ASP A 1 107 ? -0.159 -3.480 -13.887 1.00 90.81 107 ASP A N 1
ATOM 769 C CA . ASP A 1 107 ? 0.238 -4.882 -14.018 1.00 90.81 107 ASP A CA 1
ATOM 770 C C . ASP A 1 107 ? 0.866 -5.425 -12.728 1.00 90.81 107 ASP A C 1
ATOM 772 O O . ASP A 1 107 ? 0.758 -6.611 -12.425 1.00 90.81 107 ASP A O 1
ATOM 776 N N . ARG A 1 108 ? 1.569 -4.564 -11.983 1.00 93.31 108 ARG A N 1
ATOM 777 C CA . ARG A 1 108 ? 2.431 -4.955 -10.854 1.00 93.31 108 ARG A CA 1
ATOM 778 C C . ARG A 1 108 ? 1.932 -4.454 -9.507 1.00 93.31 108 ARG A C 1
ATOM 780 O O . ARG A 1 108 ? 2.309 -5.014 -8.479 1.00 93.31 108 ARG A O 1
ATOM 787 N N . PHE A 1 109 ? 1.126 -3.393 -9.498 1.00 93.56 109 PHE A N 1
ATOM 788 C CA . PHE A 1 109 ? 0.663 -2.751 -8.273 1.00 93.56 109 PHE A CA 1
ATOM 789 C C . PHE A 1 109 ? -0.846 -2.885 -8.092 1.00 93.56 109 PHE A C 1
ATOM 791 O O . PHE A 1 109 ? -1.270 -3.387 -7.057 1.00 93.56 109 PHE A O 1
ATOM 798 N N . ASN A 1 110 ? -1.653 -2.459 -9.064 1.00 92.88 110 ASN A N 1
ATOM 799 C CA . ASN A 1 110 ? -3.106 -2.341 -8.924 1.00 92.88 110 ASN A CA 1
ATOM 800 C C . ASN A 1 110 ? -3.807 -3.696 -8.730 1.00 92.88 110 ASN A C 1
ATOM 802 O O . ASN A 1 110 ? -3.484 -4.687 -9.373 1.00 92.88 110 ASN A O 1
ATOM 806 N N . GLY A 1 111 ? -4.832 -3.717 -7.877 1.00 91.94 111 GLY A N 1
ATOM 807 C CA . GLY A 1 111 ? -5.669 -4.891 -7.614 1.00 91.94 111 GLY A CA 1
ATOM 808 C C . GLY A 1 111 ? -5.141 -5.828 -6.526 1.00 91.94 111 GLY A C 1
ATOM 809 O O . GLY A 1 111 ? -5.908 -6.665 -6.047 1.00 91.94 111 GLY A O 1
ATOM 810 N N . ASN A 1 112 ? -3.893 -5.647 -6.098 1.00 95.44 112 ASN A N 1
ATOM 811 C CA . ASN A 1 112 ? -3.285 -6.362 -4.981 1.00 95.44 112 ASN A CA 1
ATOM 812 C C . ASN A 1 112 ? -3.787 -5.836 -3.627 1.00 95.44 112 ASN A C 1
ATOM 814 O O . ASN A 1 112 ? -4.516 -4.844 -3.551 1.00 95.44 112 ASN A O 1
ATOM 818 N N . THR A 1 113 ? -3.416 -6.504 -2.533 1.00 95.00 113 THR A N 1
ATOM 819 C CA . THR A 1 113 ? -3.848 -6.092 -1.189 1.00 95.00 113 THR A CA 1
ATOM 820 C C . THR A 1 113 ? -2.710 -6.016 -0.190 1.00 95.00 113 THR A C 1
ATOM 822 O O . THR A 1 113 ? -1.857 -6.902 -0.158 1.00 95.00 113 THR A O 1
ATOM 825 N N . ILE A 1 114 ? -2.769 -5.013 0.685 1.00 95.19 114 ILE A N 1
ATOM 826 C CA . ILE A 1 114 ? -1.932 -4.859 1.877 1.00 95.19 114 ILE A CA 1
ATOM 827 C C . ILE A 1 114 ? -2.870 -4.749 3.078 1.00 95.19 114 ILE A C 1
ATOM 829 O O . ILE A 1 114 ? -3.708 -3.850 3.130 1.00 95.19 114 ILE A O 1
ATOM 833 N N . SER A 1 115 ? -2.748 -5.664 4.032 1.00 94.75 115 SER A N 1
ATOM 834 C CA . SER A 1 115 ? -3.642 -5.779 5.184 1.00 94.75 115 SER A CA 1
ATOM 835 C C . SER A 1 115 ? -2.860 -5.654 6.480 1.00 94.75 115 SER A C 1
ATOM 837 O O . SER A 1 115 ? -1.882 -6.368 6.681 1.00 94.75 115 SER A O 1
ATOM 839 N N . LEU A 1 116 ? -3.317 -4.788 7.378 1.00 95.81 116 LEU A N 1
ATOM 840 C CA . LEU A 1 116 ? -2.888 -4.770 8.769 1.00 95.81 116 LEU A CA 1
ATOM 841 C C . LEU A 1 116 ? -3.899 -5.557 9.599 1.00 95.81 116 LEU A C 1
ATOM 843 O O . LEU A 1 116 ? -5.080 -5.216 9.621 1.00 95.81 116 LEU A O 1
ATOM 847 N N . ILE A 1 117 ? -3.430 -6.602 10.274 1.00 95.56 117 ILE A N 1
ATOM 848 C CA . ILE A 1 117 ? -4.247 -7.547 11.032 1.00 95.56 117 ILE A CA 1
ATOM 849 C C . ILE A 1 117 ? -3.931 -7.382 12.515 1.00 95.56 117 ILE A C 1
ATOM 851 O O . ILE A 1 117 ? -2.799 -7.573 12.954 1.00 95.56 117 ILE A O 1
ATOM 855 N N . ARG A 1 118 ? -4.948 -7.032 13.289 1.00 95.38 118 ARG A N 1
ATOM 856 C CA . ARG A 1 118 ? -4.926 -6.870 14.735 1.00 95.38 118 ARG A CA 1
ATOM 857 C C . ARG A 1 118 ? -5.340 -8.173 15.411 1.00 95.38 118 ARG A C 1
ATOM 859 O O . ARG A 1 118 ? -6.394 -8.731 15.113 1.00 95.38 118 ARG A O 1
ATOM 866 N N . ASN A 1 119 ? -4.541 -8.645 16.362 1.00 93.00 119 ASN A N 1
ATOM 867 C CA . ASN A 1 119 ? -4.915 -9.775 17.209 1.00 93.00 119 ASN A CA 1
ATOM 868 C C . ASN A 1 119 ? -5.718 -9.321 18.449 1.00 93.00 119 ASN A C 1
ATOM 870 O O . ASN A 1 119 ? -5.874 -8.129 18.721 1.00 93.00 119 ASN A O 1
ATOM 874 N N . ALA A 1 120 ? -6.200 -10.277 19.246 1.00 88.69 120 ALA A N 1
ATOM 875 C CA . ALA A 1 120 ? -6.957 -9.987 20.470 1.00 88.69 120 ALA A CA 1
ATOM 876 C C . ALA A 1 120 ? -6.160 -9.185 21.525 1.00 88.69 120 ALA A C 1
ATOM 878 O O . ALA A 1 120 ? -6.750 -8.529 22.376 1.00 88.69 120 ALA A O 1
ATOM 879 N N . GLU A 1 121 ? -4.828 -9.206 21.452 1.00 88.81 121 GLU A N 1
ATOM 880 C CA . GLU A 1 121 ? -3.913 -8.489 22.351 1.00 88.81 121 GLU A CA 1
ATOM 881 C C . GLU A 1 121 ? -3.576 -7.071 21.846 1.00 88.81 121 GLU A C 1
ATOM 883 O O . GLU A 1 121 ? -2.770 -6.381 22.466 1.00 88.81 121 GLU A O 1
ATOM 888 N N . GLY A 1 122 ? -4.132 -6.641 20.705 1.00 88.88 122 GLY A N 1
ATOM 889 C CA . GLY A 1 122 ? -3.818 -5.352 20.076 1.00 88.88 122 GLY A CA 1
ATOM 890 C C . GLY A 1 122 ? -2.467 -5.304 19.354 1.00 88.88 122 GLY A C 1
ATOM 891 O O . GLY A 1 122 ? -1.986 -4.230 18.990 1.00 88.88 122 GLY A O 1
ATOM 892 N N . LYS A 1 123 ? -1.829 -6.456 19.121 1.00 92.31 123 LYS A N 1
ATOM 893 C CA . LYS A 1 123 ? -0.646 -6.545 18.258 1.00 92.31 123 LYS A CA 1
ATOM 894 C C . LYS A 1 123 ? -1.073 -6.579 16.803 1.00 92.31 123 LYS A C 1
ATOM 896 O O . LYS A 1 123 ? -2.064 -7.213 16.454 1.00 92.31 123 LYS A O 1
ATOM 901 N N . TRP A 1 124 ? -0.266 -5.942 15.967 1.00 94.88 124 T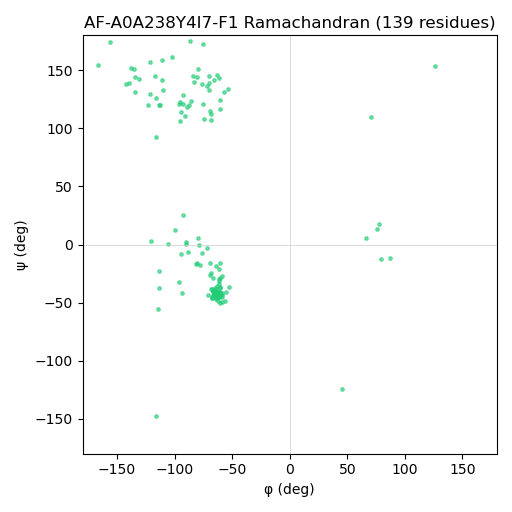RP A N 1
ATOM 902 C CA . TRP A 1 124 ? -0.504 -5.853 14.535 1.00 94.88 124 TRP A CA 1
ATOM 903 C C . TRP A 1 124 ? 0.517 -6.681 13.775 1.00 94.88 124 TRP A C 1
ATOM 905 O O . TRP A 1 124 ? 1.715 -6.554 14.027 1.00 94.88 124 TRP A O 1
ATOM 915 N N . SER A 1 125 ? 0.040 -7.469 12.825 1.00 94.56 125 SER A N 1
ATOM 916 C CA . SER A 1 125 ? 0.835 -8.044 11.748 1.00 94.56 125 SER A CA 1
ATOM 917 C C . SER A 1 125 ? 0.441 -7.400 10.423 1.00 94.56 125 SER A C 1
ATOM 919 O O . SER A 1 125 ? -0.641 -6.826 10.297 1.00 94.56 125 SER A O 1
ATOM 921 N N . CYS A 1 126 ? 1.329 -7.472 9.438 1.00 95.31 126 CYS A N 1
ATOM 922 C CA . CYS A 1 126 ? 1.013 -7.096 8.070 1.00 95.31 126 CYS A CA 1
ATOM 923 C C . CYS A 1 126 ? 0.989 -8.348 7.188 1.00 95.31 126 CYS A C 1
ATOM 925 O O . CYS A 1 126 ? 1.803 -9.250 7.370 1.00 95.31 126 CYS A O 1
ATOM 927 N N . ALA A 1 127 ? 0.053 -8.399 6.246 1.00 94.25 127 ALA A N 1
ATOM 928 C CA . ALA A 1 127 ? -0.048 -9.437 5.233 1.00 94.25 127 ALA A CA 1
ATOM 929 C C . ALA A 1 127 ? -0.297 -8.802 3.864 1.00 94.25 127 ALA A C 1
ATOM 931 O O . ALA A 1 127 ? -1.021 -7.811 3.752 1.00 94.25 127 ALA A O 1
ATOM 932 N N . THR A 1 128 ? 0.272 -9.384 2.812 1.00 95.75 128 THR A N 1
ATOM 933 C CA . THR A 1 128 ? 0.038 -8.954 1.429 1.00 95.75 128 THR A CA 1
ATOM 934 C C . THR A 1 128 ? -0.537 -10.095 0.591 1.00 95.75 128 THR A C 1
ATOM 936 O O . THR A 1 128 ? -0.398 -11.267 0.935 1.00 95.75 128 THR A O 1
ATOM 939 N N . SER A 1 129 ? -1.226 -9.762 -0.501 1.00 95.06 129 SER A N 1
ATOM 940 C CA . SER A 1 129 ? -1.712 -10.742 -1.480 1.00 95.06 129 SER A CA 1
ATOM 941 C C . SER A 1 129 ? -1.601 -10.178 -2.892 1.00 95.06 129 SER A C 1
ATOM 943 O O . SER A 1 129 ? -1.897 -9.001 -3.106 1.00 95.06 129 SER A O 1
ATOM 945 N N . GLY A 1 130 ? -1.158 -11.010 -3.837 1.00 92.25 130 GLY A N 1
ATOM 946 C CA . GLY A 1 130 ? -1.009 -10.664 -5.257 1.00 92.25 130 GLY A CA 1
ATOM 947 C C . GLY A 1 130 ? 0.250 -9.863 -5.621 1.00 92.25 130 GLY A C 1
ATOM 948 O O . GLY A 1 130 ? 0.594 -9.785 -6.796 1.00 92.25 130 GLY A O 1
ATOM 949 N N . LEU A 1 131 ? 0.975 -9.317 -4.637 1.00 93.56 131 LEU A N 1
ATOM 950 C CA . LEU A 1 131 ? 2.263 -8.655 -4.862 1.00 93.56 131 LEU A CA 1
ATOM 951 C C . LEU A 1 131 ? 3.381 -9.680 -5.082 1.00 93.56 131 LEU A C 1
ATOM 953 O O . LEU A 1 131 ? 3.474 -10.673 -4.361 1.00 93.56 131 LEU A O 1
ATOM 957 N N . ASP A 1 132 ? 4.253 -9.400 -6.051 1.00 93.19 132 ASP A N 1
ATOM 958 C CA . ASP A 1 132 ? 5.530 -10.102 -6.195 1.00 93.19 132 ASP A CA 1
ATOM 959 C C . ASP A 1 132 ? 6.407 -9.851 -4.957 1.00 93.19 132 ASP A C 1
ATOM 961 O O . ASP A 1 132 ? 6.383 -8.755 -4.388 1.00 93.19 132 ASP A O 1
ATOM 965 N N . GLU A 1 133 ? 7.199 -10.847 -4.556 1.00 92.19 133 GLU A N 1
ATOM 966 C CA . GLU A 1 133 ? 8.041 -10.813 -3.354 1.00 92.19 133 GLU A CA 1
ATOM 967 C C . GLU A 1 133 ? 8.950 -9.576 -3.319 1.00 92.19 133 GLU A C 1
ATOM 969 O O . GLU A 1 133 ? 9.118 -8.950 -2.273 1.00 92.19 133 GLU A O 1
ATOM 974 N N . LYS A 1 134 ? 9.462 -9.140 -4.478 1.00 91.19 134 LYS A N 1
ATOM 975 C CA . LYS A 1 134 ? 10.333 -7.956 -4.564 1.00 91.19 134 LYS A CA 1
ATOM 976 C C . LYS A 1 134 ? 9.626 -6.624 -4.282 1.00 91.19 134 LYS A C 1
ATOM 978 O O . LYS A 1 134 ? 10.301 -5.613 -4.075 1.00 91.19 134 LYS A O 1
ATOM 983 N N . TYR A 1 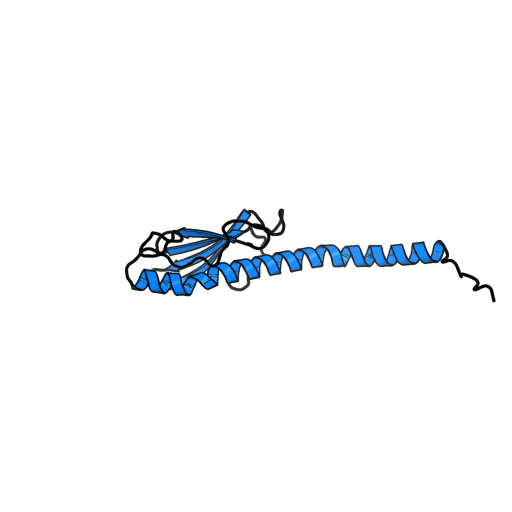135 ? 8.293 -6.603 -4.308 1.00 93.69 135 TYR A N 1
ATOM 984 C CA . TYR A 1 135 ? 7.475 -5.415 -4.060 1.00 93.69 135 TYR A CA 1
ATOM 985 C C . TYR A 1 135 ? 6.784 -5.431 -2.695 1.00 93.69 135 TYR A C 1
ATOM 987 O O . TYR A 1 135 ? 6.063 -4.481 -2.402 1.00 93.69 135 TYR A O 1
ATOM 995 N N . ILE A 1 136 ? 6.972 -6.465 -1.869 1.00 93.12 136 ILE A N 1
ATOM 996 C CA . ILE A 1 136 ? 6.407 -6.512 -0.515 1.00 93.12 136 ILE A CA 1
ATOM 997 C C . ILE A 1 136 ? 7.134 -5.477 0.370 1.00 93.12 136 ILE A C 1
ATOM 999 O O . ILE A 1 136 ? 8.368 -5.424 0.346 1.00 93.12 136 ILE A O 1
ATOM 1003 N N . PRO A 1 137 ? 6.415 -4.640 1.151 1.00 89.38 137 PRO A N 1
ATOM 1004 C CA . PRO A 1 137 ? 7.050 -3.726 2.098 1.00 89.38 137 PRO A CA 1
ATOM 1005 C C . PRO A 1 137 ? 7.846 -4.507 3.142 1.00 89.38 137 PRO A C 1
ATOM 1007 O O . PRO A 1 137 ? 7.380 -5.536 3.626 1.00 89.38 137 PRO A O 1
ATOM 1010 N N . GLU A 1 138 ? 8.992 -3.986 3.574 1.00 87.00 138 GLU A N 1
ATOM 1011 C CA . GLU A 1 138 ? 9.839 -4.650 4.582 1.00 87.00 138 GLU A CA 1
ATOM 1012 C C . GLU A 1 138 ? 9.105 -4.897 5.908 1.00 87.00 138 GLU A C 1
ATOM 1014 O O . GLU A 1 138 ? 9.408 -5.832 6.638 1.00 87.00 138 GLU A O 1
ATOM 1019 N N . GLN A 1 139 ? 8.105 -4.076 6.226 1.00 86.69 139 GLN A N 1
ATOM 1020 C CA . GLN A 1 139 ? 7.281 -4.220 7.426 1.00 86.69 139 GLN A CA 1
ATOM 1021 C C . GLN A 1 139 ? 6.244 -5.353 7.316 1.00 86.69 139 GLN A C 1
ATOM 1023 O O . GLN A 1 139 ? 5.550 -5.647 8.291 1.00 86.69 139 GLN A O 1
ATOM 1028 N N . CYS A 1 140 ? 6.112 -5.951 6.130 1.00 85.25 140 CYS A N 1
ATOM 1029 C CA . CYS A 1 140 ? 5.154 -6.995 5.783 1.00 85.25 140 CYS A CA 1
ATOM 1030 C C . CYS A 1 140 ? 5.814 -8.294 5.300 1.00 85.25 140 CYS A C 1
ATOM 1032 O O . CYS A 1 140 ? 5.077 -9.201 4.907 1.00 85.25 140 CYS A O 1
ATOM 1034 N N . SER A 1 141 ? 7.152 -8.375 5.299 1.00 79.00 141 SER A N 1
ATOM 1035 C CA . SER A 1 141 ? 7.905 -9.602 4.995 1.00 79.00 141 SER A CA 1
ATOM 1036 C C . SER A 1 141 ? 8.250 -10.386 6.254 1.00 79.00 141 SER A C 1
ATOM 1038 O O . SER A 1 141 ? 8.690 -9.729 7.226 1.00 79.00 141 SER A O 1
#

Organism: NCBI:txid551994

Radius of gyration: 23.3 Å; Cα contacts (8 Å, |Δi|>4): 200; chains: 1; bounding box: 52×48×65 Å

Foldseek 3Di:
DDDDDDDDDPVNVVVVVVVVVVVCVPPVVVVQLVQLLVLQVVQVVQLVVLLVLLVVLVVVVHWADCDPPGPNDSDHPADCDDLVHQFDWDDDTSFKIKTQGDSGDPPARHRKIWMWTQDPVRDTAIAIGPHDPSNHPPSHD

Solvent-accessible surface area (backbone atoms only — not comparable to full-atom values): 8076 Å² total; per-residue (Å²): 136,84,82,80,79,83,74,84,54,71,67,60,51,53,54,50,51,53,53,51,50,58,51,46,69,58,48,54,63,52,53,52,54,53,49,47,35,53,47,41,48,48,34,52,50,59,54,56,64,47,48,63,41,39,51,52,26,43,73,72,74,37,54,41,34,85,47,86,88,43,96,21,41,45,70,75,94,64,57,96,69,55,71,88,32,40,39,51,76,49,69,48,61,81,34,34,44,32,25,36,27,30,61,60,51,74,89,73,41,33,77,19,37,46,31,42,39,40,48,98,85,71,51,75,48,46,46,70,42,85,57,54,79,92,44,55,44,79,84,44,107

Sequence (141 aa):
MQKVQHGFTVIELLAILAIVGLLAAVIIPASIDATVKSQTDKAYKEVTALKAAFEATVNEGQIPSLEASDPGFIGTPVPTSGEENVCAISLTETTTITCKTQGGDPDRFNGNTISLIRNAEGKWSCATSGLDEKYIPEQCS